Protein AF-U4TE65-F1 (afdb_monomer_lite)

pLDDT: mean 87.38, std 9.15, range [49.03, 95.81]

Structure (mmCIF, N/CA/C/O backbone):
data_AF-U4TE65-F1
#
_entry.id   AF-U4TE65-F1
#
loop_
_atom_site.group_PDB
_atom_site.id
_atom_site.type_symbol
_atom_site.label_atom_id
_atom_site.label_alt_id
_atom_site.label_comp_id
_atom_site.label_asym_id
_atom_site.label_entity_id
_atom_site.label_seq_id
_atom_site.pdbx_PDB_ins_code
_atom_site.Cartn_x
_atom_site.Cartn_y
_atom_site.Cartn_z
_atom_site.occupancy
_atom_site.B_iso_or_equiv
_atom_site.auth_seq_id
_atom_site.auth_comp_id
_atom_site.auth_asym_id
_atom_site.auth_atom_id
_atom_site.pdbx_PDB_model_num
ATOM 1 N N . MET A 1 1 ? -15.960 2.044 10.128 1.00 74.12 1 MET A N 1
ATOM 2 C CA . MET A 1 1 ? -15.138 1.220 9.214 1.00 74.12 1 MET A CA 1
ATOM 3 C C . MET A 1 1 ? -13.978 2.075 8.746 1.00 74.12 1 MET A C 1
ATOM 5 O O . MET A 1 1 ? -14.218 3.204 8.337 1.00 74.12 1 MET A O 1
ATOM 9 N N . VAL A 1 2 ? -12.748 1.571 8.857 1.00 85.69 2 VAL A N 1
ATOM 10 C CA . VAL A 1 2 ? -11.547 2.289 8.409 1.00 85.69 2 VAL A CA 1
ATOM 11 C C . VAL A 1 2 ? -11.540 2.342 6.883 1.00 85.69 2 VAL A C 1
ATOM 13 O O . VAL A 1 2 ? -11.723 1.315 6.231 1.00 85.69 2 VAL A O 1
ATOM 16 N N . SER A 1 3 ? -11.330 3.525 6.319 1.00 91.19 3 SER A N 1
ATOM 17 C CA . SER A 1 3 ? -11.243 3.731 4.874 1.00 91.19 3 SER A CA 1
ATOM 18 C C . SER A 1 3 ? -10.030 4.577 4.514 1.00 91.19 3 SER A C 1
ATOM 20 O O . SER A 1 3 ? -9.448 5.264 5.357 1.00 91.19 3 SER A O 1
ATOM 22 N N . ILE A 1 4 ? -9.664 4.542 3.236 1.00 94.06 4 ILE A N 1
ATOM 23 C CA . ILE A 1 4 ? -8.664 5.446 2.677 1.00 94.06 4 ILE A CA 1
ATOM 24 C C . ILE A 1 4 ? -9.213 6.871 2.743 1.00 94.06 4 ILE A C 1
ATOM 26 O O . ILE A 1 4 ? -10.274 7.151 2.190 1.00 94.06 4 ILE A O 1
ATOM 30 N N . GLN A 1 5 ? -8.496 7.760 3.423 1.00 93.62 5 GLN A N 1
ATOM 31 C CA . GLN A 1 5 ? -8.780 9.195 3.411 1.00 93.62 5 GLN A CA 1
ATOM 32 C C . GLN A 1 5 ? -7.901 9.904 2.384 1.00 93.62 5 GLN A C 1
ATOM 34 O O . GLN A 1 5 ? -8.401 10.708 1.604 1.00 93.62 5 GLN A O 1
ATOM 39 N N . HIS A 1 6 ? -6.607 9.567 2.353 1.00 92.62 6 HIS A N 1
ATOM 40 C CA . HIS A 1 6 ? -5.651 10.125 1.400 1.00 92.62 6 HIS A CA 1
ATOM 41 C C . HIS A 1 6 ? -4.603 9.095 0.978 1.00 92.62 6 HIS A C 1
ATOM 43 O O . HIS A 1 6 ? -4.159 8.274 1.784 1.00 92.62 6 HIS A O 1
ATOM 49 N N . ILE A 1 7 ? -4.180 9.199 -0.282 1.00 94.00 7 ILE A N 1
ATOM 50 C CA . ILE A 1 7 ? -2.992 8.542 -0.831 1.00 94.00 7 ILE A CA 1
ATOM 51 C C . ILE A 1 7 ? -2.130 9.633 -1.456 1.00 94.00 7 ILE A C 1
ATOM 53 O O . ILE A 1 7 ? -2.638 10.482 -2.189 1.00 94.00 7 ILE A O 1
ATOM 57 N N . TYR A 1 8 ? -0.837 9.615 -1.165 1.00 93.19 8 TYR A N 1
ATOM 58 C CA . TYR A 1 8 ? 0.134 10.491 -1.810 1.00 93.19 8 TYR A CA 1
ATOM 59 C C . TYR A 1 8 ? 1.449 9.752 -2.020 1.00 93.19 8 TYR A C 1
ATOM 61 O O . TYR A 1 8 ? 1.832 8.882 -1.232 1.00 93.19 8 TYR A O 1
ATOM 69 N N . PHE A 1 9 ? 2.140 10.092 -3.097 1.00 91.06 9 PHE A N 1
ATOM 70 C CA . PHE A 1 9 ? 3.443 9.525 -3.414 1.00 91.06 9 PHE A CA 1
ATOM 71 C C . PHE A 1 9 ? 4.561 10.359 -2.766 1.00 91.06 9 PHE A C 1
ATOM 73 O O . PHE A 1 9 ? 4.303 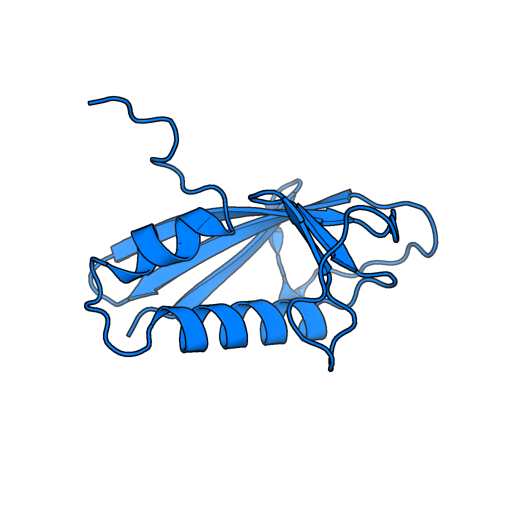11.406 -2.159 1.00 91.06 9 PHE A O 1
ATOM 80 N N . GLY A 1 10 ? 5.806 9.880 -2.850 1.00 83.00 10 GLY A N 1
ATOM 81 C CA . GLY A 1 10 ? 6.994 10.658 -2.481 1.00 83.00 10 GLY A CA 1
ATOM 82 C C . GLY A 1 10 ? 6.951 12.082 -3.056 1.00 83.00 10 GLY A C 1
ATOM 83 O O . GLY A 1 10 ? 6.315 12.330 -4.079 1.00 83.00 10 GLY A O 1
ATOM 84 N N . ASP A 1 11 ? 7.573 13.031 -2.354 1.00 77.19 11 ASP A N 1
ATOM 85 C CA . ASP A 1 11 ? 7.526 14.470 -2.671 1.00 77.19 11 ASP A CA 1
ATOM 86 C C . ASP A 1 11 ? 6.116 15.097 -2.641 1.00 77.19 11 ASP A C 1
ATOM 88 O O . ASP A 1 11 ? 5.869 16.132 -3.259 1.00 77.19 11 ASP A O 1
ATOM 92 N N . HIS A 1 12 ? 5.193 14.499 -1.877 1.00 69.62 12 HIS A N 1
ATOM 93 C CA . HIS A 1 12 ? 3.821 14.984 -1.659 1.00 69.62 12 HIS A CA 1
ATOM 94 C C . HIS A 1 12 ? 2.970 15.095 -2.931 1.00 69.62 12 HIS A C 1
ATOM 96 O O . HIS A 1 12 ? 2.025 15.884 -2.984 1.00 69.62 12 HIS A O 1
ATOM 102 N N . GLN A 1 13 ? 3.266 14.294 -3.954 1.00 82.75 13 GLN A N 1
ATOM 103 C CA . GLN A 1 13 ? 2.442 14.258 -5.157 1.00 82.75 13 GLN A CA 1
ATOM 104 C C . GLN A 1 13 ? 1.084 13.606 -4.858 1.00 82.75 13 GLN A C 1
ATOM 106 O O . GLN A 1 13 ? 1.017 12.487 -4.340 1.00 82.75 13 GLN A O 1
ATOM 111 N N . SER A 1 14 ? 0.003 14.326 -5.175 1.00 86.19 14 SER A N 1
ATOM 112 C CA . SER A 1 14 ? -1.377 13.849 -5.030 1.00 86.19 14 SER A CA 1
ATOM 113 C C . SER A 1 14 ? -1.618 12.615 -5.892 1.00 86.19 14 SER A C 1
ATOM 115 O O . SER A 1 14 ? -1.141 12.550 -7.021 1.00 86.19 14 SER A O 1
ATOM 117 N N . PHE A 1 15 ? -2.392 11.654 -5.385 1.00 89.69 15 PHE A N 1
ATOM 118 C CA . PHE A 1 15 ? -2.755 10.458 -6.140 1.00 89.69 15 PHE A CA 1
ATOM 119 C C . PHE A 1 15 ? -3.538 10.766 -7.424 1.00 89.69 15 PHE A C 1
ATOM 121 O O . PHE A 1 15 ? -3.289 10.141 -8.456 1.00 89.69 15 PHE A O 1
ATOM 128 N N . ASP A 1 16 ? -4.458 11.732 -7.375 1.00 87.25 16 ASP A N 1
ATOM 129 C CA . ASP A 1 16 ? -5.326 12.057 -8.512 1.00 87.25 16 ASP A CA 1
ATOM 130 C C . ASP A 1 16 ? -4.513 12.600 -9.694 1.00 87.25 16 ASP A C 1
ATOM 132 O O . ASP A 1 16 ? -4.680 12.141 -10.828 1.00 87.25 16 ASP A O 1
ATOM 136 N N . ASP A 1 17 ? -3.556 13.481 -9.396 1.00 85.50 17 ASP A N 1
ATOM 137 C CA . ASP A 1 17 ? -2.680 14.139 -10.369 1.00 85.50 17 ASP A CA 1
ATOM 138 C C . ASP A 1 17 ? -1.440 13.304 -10.730 1.00 85.50 17 ASP A C 1
ATOM 140 O O . ASP A 1 17 ? -0.616 13.728 -11.541 1.00 85.50 17 ASP A O 1
ATOM 144 N N . PHE A 1 18 ? -1.270 12.128 -10.119 1.00 86.12 18 PHE A N 1
ATOM 145 C CA . PHE A 1 18 ? -0.095 11.299 -10.348 1.00 86.12 18 PHE A CA 1
ATOM 146 C C . PHE A 1 18 ? -0.169 10.611 -11.710 1.00 86.12 18 PHE A C 1
ATOM 148 O O . PHE A 1 18 ? -1.018 9.744 -11.935 1.00 86.12 18 PHE A O 1
ATOM 155 N N . GLU A 1 19 ? 0.757 10.956 -12.595 1.00 83.31 19 GLU A N 1
ATOM 156 C CA . GLU A 1 19 ? 0.983 10.281 -13.869 1.00 83.31 19 GLU A CA 1
ATOM 157 C C . GLU A 1 19 ? 2.384 9.668 -13.850 1.00 83.31 19 GLU A C 1
ATOM 159 O O . GLU A 1 19 ? 3.376 10.341 -13.564 1.00 83.31 19 GLU A O 1
ATOM 164 N N . PHE A 1 20 ? 2.467 8.365 -14.121 1.00 81.88 20 PHE A N 1
ATOM 165 C CA . PHE A 1 20 ? 3.731 7.639 -14.119 1.00 81.88 20 PHE A CA 1
ATOM 166 C C . PHE A 1 20 ? 4.147 7.318 -15.551 1.00 81.88 20 PHE A C 1
ATOM 168 O O . PHE A 1 20 ? 3.625 6.397 -16.173 1.00 81.88 20 PHE A O 1
ATOM 175 N N . GLU A 1 21 ? 5.094 8.087 -16.081 1.00 70.25 21 GLU A N 1
ATOM 176 C CA . GLU A 1 21 ? 5.473 8.015 -17.499 1.00 70.25 21 GLU A CA 1
ATOM 177 C C . GLU A 1 21 ? 6.644 7.056 -17.789 1.00 70.25 21 GLU A C 1
ATOM 179 O O . GLU A 1 21 ? 7.080 6.937 -18.934 1.00 70.25 21 GLU A O 1
ATOM 184 N N . SER A 1 22 ? 7.178 6.355 -16.781 1.00 67.75 22 SER A N 1
ATOM 185 C CA . SER A 1 22 ? 8.367 5.514 -16.958 1.00 67.75 22 SER A CA 1
ATOM 186 C C . SER A 1 22 ? 8.036 4.034 -17.179 1.00 67.75 22 SER A C 1
ATOM 188 O O . SER A 1 22 ? 7.289 3.413 -16.427 1.00 67.75 22 SER A O 1
ATOM 190 N N . ILE A 1 23 ? 8.668 3.451 -18.198 1.00 66.56 23 ILE A N 1
ATOM 191 C CA . ILE A 1 23 ? 8.755 1.999 -18.439 1.00 66.56 23 ILE A CA 1
ATOM 192 C C . ILE A 1 23 ? 10.040 1.385 -17.852 1.00 66.56 23 ILE A C 1
ATOM 194 O O . ILE A 1 23 ? 10.234 0.172 -17.943 1.00 66.56 23 ILE A O 1
ATOM 198 N N . ASP A 1 24 ? 10.904 2.204 -17.245 1.00 80.62 24 ASP A N 1
ATOM 199 C CA . ASP A 1 24 ? 12.172 1.784 -16.646 1.00 80.62 24 ASP A CA 1
ATOM 200 C C . ASP A 1 24 ? 11.997 1.301 -15.196 1.00 80.62 24 ASP A C 1
ATOM 202 O O . ASP A 1 24 ? 10.892 1.198 -14.660 1.00 80.62 24 ASP A O 1
ATOM 206 N N . TYR A 1 25 ? 13.117 0.971 -14.547 1.00 86.75 25 TYR A N 1
ATOM 207 C CA . TYR A 1 25 ? 13.162 0.652 -13.121 1.00 86.75 25 TYR A CA 1
ATOM 208 C C . TYR A 1 25 ? 12.554 1.775 -12.271 1.00 86.75 25 TYR A C 1
ATOM 210 O O . TYR A 1 25 ? 12.926 2.939 -12.423 1.00 86.75 25 TYR A O 1
ATOM 218 N N . PHE A 1 26 ? 11.692 1.413 -11.319 1.00 89.81 26 PHE A N 1
ATOM 219 C CA . PHE A 1 26 ? 11.097 2.368 -10.393 1.00 89.81 26 PHE A CA 1
ATOM 220 C C . PHE A 1 26 ? 11.032 1.868 -8.955 1.00 89.81 26 PHE A C 1
ATOM 222 O O . PHE A 1 26 ? 10.948 0.668 -8.680 1.00 89.81 26 PHE A O 1
ATOM 229 N N . VAL A 1 27 ? 11.029 2.834 -8.037 1.00 92.44 27 VAL A N 1
ATOM 230 C CA . VAL A 1 27 ? 10.648 2.675 -6.634 1.00 92.44 27 VAL A CA 1
ATOM 231 C C . VAL A 1 27 ? 9.801 3.886 -6.269 1.00 92.44 27 VAL A C 1
ATOM 233 O O . VAL A 1 27 ? 10.275 5.016 -6.346 1.00 92.44 27 VAL A O 1
ATOM 236 N N . LEU A 1 28 ? 8.547 3.645 -5.909 1.00 93.00 28 LEU A N 1
ATOM 237 C CA . LEU A 1 28 ? 7.584 4.667 -5.528 1.00 93.00 28 LEU A CA 1
ATOM 238 C C . LEU A 1 28 ? 7.194 4.459 -4.074 1.00 93.00 28 LEU A C 1
ATOM 240 O O . LEU A 1 28 ? 6.589 3.441 -3.740 1.00 93.00 28 LEU A O 1
ATOM 244 N N . THR A 1 29 ? 7.505 5.434 -3.228 1.00 94.94 29 THR A N 1
ATOM 245 C CA . THR A 1 29 ? 6.998 5.457 -1.857 1.00 94.94 29 THR A CA 1
ATOM 246 C C . THR A 1 29 ? 5.562 5.955 -1.863 1.00 94.94 29 THR A C 1
ATOM 248 O O . THR A 1 29 ? 5.271 7.047 -2.350 1.00 94.94 29 THR A O 1
ATOM 251 N N . VAL A 1 30 ? 4.671 5.144 -1.315 1.00 95.19 30 VAL A N 1
ATOM 252 C CA . VAL A 1 30 ? 3.252 5.416 -1.126 1.00 95.19 30 VAL A CA 1
ATOM 253 C C . VAL A 1 30 ? 3.032 5.719 0.343 1.00 95.19 30 VAL A C 1
ATOM 255 O O . VAL A 1 30 ? 3.408 4.933 1.213 1.00 95.19 30 VAL A O 1
ATOM 258 N N . ASN A 1 31 ? 2.387 6.840 0.617 1.00 94.88 31 ASN A N 1
ATOM 259 C CA . ASN A 1 31 ? 1.914 7.198 1.937 1.00 94.88 31 ASN A CA 1
ATOM 260 C C . ASN A 1 31 ? 0.391 7.123 1.946 1.00 94.88 31 ASN A C 1
ATOM 262 O O . ASN A 1 31 ? -0.279 7.573 1.012 1.00 94.88 31 ASN A O 1
ATOM 266 N N . LEU A 1 32 ? -0.146 6.543 3.007 1.00 94.75 32 LEU A N 1
ATOM 267 C CA . LEU A 1 32 ? -1.536 6.153 3.107 1.00 94.75 32 LEU A CA 1
ATOM 268 C C . LEU A 1 32 ? -2.095 6.627 4.444 1.00 94.75 32 LEU A C 1
ATOM 270 O O . LEU A 1 32 ? -1.665 6.169 5.503 1.00 94.75 32 LEU A O 1
ATOM 274 N N . LEU A 1 33 ? -3.081 7.517 4.387 1.00 94.50 33 LEU A N 1
ATOM 275 C CA . LEU A 1 33 ? -3.846 7.922 5.557 1.00 94.50 33 LEU A CA 1
ATOM 276 C C . LEU A 1 33 ? -5.122 7.082 5.627 1.00 94.50 33 LEU A C 1
ATOM 278 O O . LEU A 1 33 ? -6.008 7.219 4.777 1.00 94.50 33 LEU A O 1
ATOM 282 N N . LEU A 1 34 ? -5.205 6.212 6.635 1.00 93.69 34 LEU A N 1
ATOM 283 C CA . LEU A 1 34 ? -6.366 5.358 6.885 1.00 93.69 34 LEU A CA 1
ATOM 284 C C . LEU A 1 34 ? -7.079 5.797 8.150 1.00 93.69 34 LEU A C 1
ATOM 286 O O . LEU A 1 34 ? -6.470 5.846 9.216 1.00 93.69 34 LEU A O 1
ATOM 290 N N . GLY A 1 35 ? -8.376 6.058 8.062 1.00 91.62 35 GLY A N 1
ATOM 291 C CA . GLY A 1 35 ? -9.112 6.563 9.211 1.00 91.62 35 GLY A CA 1
ATOM 292 C C . GLY A 1 35 ? -10.618 6.501 9.067 1.00 91.62 35 GLY A C 1
ATOM 293 O O . GLY A 1 35 ? -11.160 5.938 8.114 1.00 91.62 35 GLY A O 1
ATOM 294 N N . ASN A 1 36 ? -11.279 7.087 10.055 1.00 88.19 36 ASN A N 1
ATOM 295 C CA . ASN A 1 36 ? -12.716 7.328 10.115 1.00 88.19 36 ASN A CA 1
ATOM 296 C C . ASN A 1 36 ? -12.962 8.691 10.802 1.00 88.19 36 ASN A C 1
ATOM 298 O O . ASN A 1 36 ? -12.051 9.510 10.912 1.00 88.19 36 ASN A O 1
ATOM 302 N N . GLU A 1 37 ? -14.187 8.951 11.264 1.00 83.44 37 GLU A N 1
ATOM 303 C CA . GLU A 1 37 ? -14.547 10.204 11.951 1.00 83.44 37 GLU A CA 1
ATOM 304 C C . GLU A 1 37 ? -13.811 10.425 13.287 1.00 83.44 37 GLU A C 1
ATOM 306 O O . GLU A 1 37 ? -13.754 11.550 13.778 1.00 83.44 37 GLU A O 1
ATO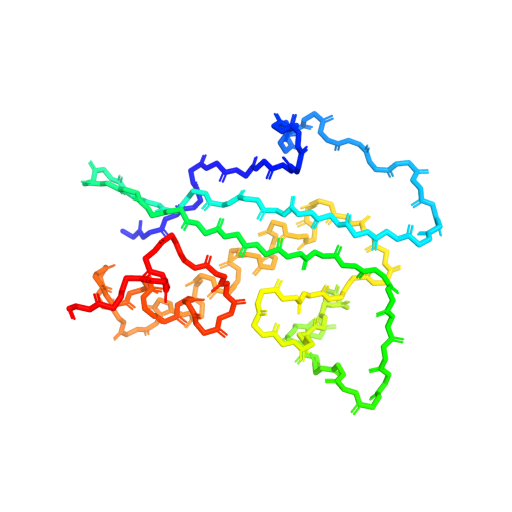M 311 N N . GLN A 1 38 ? -13.257 9.371 13.891 1.00 83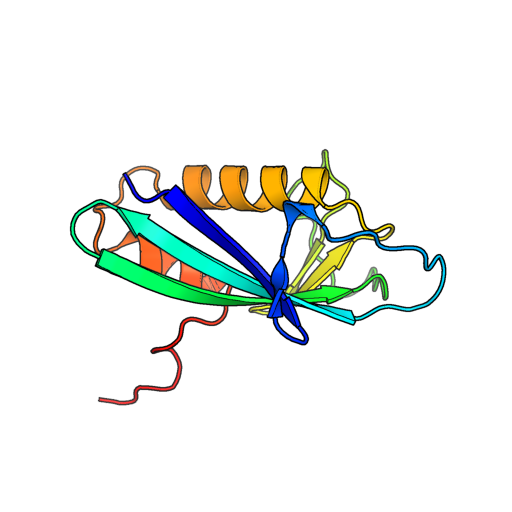.56 38 GLN A N 1
ATOM 312 C CA . GLN A 1 38 ? -12.609 9.424 15.205 1.00 83.56 38 GLN A CA 1
ATOM 313 C C . GLN A 1 38 ? -11.109 9.717 15.111 1.00 83.56 38 GLN A C 1
ATOM 315 O O . GLN A 1 38 ? -10.509 10.161 16.090 1.00 83.56 38 GLN A O 1
ATOM 320 N N . GLY A 1 39 ? -10.496 9.474 13.953 1.00 87.38 39 GLY A N 1
ATOM 321 C CA . GLY A 1 39 ? -9.076 9.705 13.735 1.00 87.38 39 GLY A CA 1
ATOM 322 C C . GLY A 1 39 ? -8.499 8.862 12.607 1.00 87.38 39 GLY A C 1
ATOM 323 O O . GLY A 1 39 ? -9.203 8.101 11.935 1.00 87.38 39 GLY A O 1
ATOM 324 N N . SER A 1 40 ? -7.190 9.008 12.423 1.00 91.19 40 SER A N 1
ATOM 325 C CA . SER A 1 40 ? -6.466 8.444 11.289 1.00 91.19 40 SER A CA 1
ATOM 326 C C . SER A 1 40 ? -5.101 7.929 11.712 1.00 91.19 40 SER A C 1
ATOM 328 O O . SER A 1 40 ? -4.497 8.443 12.648 1.00 91.19 40 SER A O 1
ATOM 330 N N . ASN A 1 41 ? -4.626 6.923 10.992 1.00 92.31 41 ASN A N 1
ATOM 331 C CA . ASN A 1 41 ? -3.305 6.337 11.122 1.00 92.31 41 ASN A CA 1
ATOM 332 C C . ASN A 1 41 ? -2.543 6.546 9.818 1.00 92.31 41 ASN A C 1
ATOM 334 O O . ASN A 1 41 ? -3.108 6.379 8.728 1.00 92.31 41 ASN A O 1
ATOM 338 N N . ILE A 1 42 ? -1.261 6.867 9.938 1.00 93.12 42 ILE A N 1
ATOM 339 C CA . ILE A 1 42 ? -0.367 7.032 8.797 1.00 93.12 42 ILE A CA 1
ATOM 340 C C . ILE A 1 42 ? 0.396 5.731 8.562 1.00 93.12 42 ILE A C 1
ATOM 342 O O . ILE A 1 42 ? 1.080 5.206 9.446 1.00 93.12 42 ILE A O 1
ATOM 346 N N . PHE A 1 43 ? 0.300 5.235 7.332 1.00 95.06 43 PHE A N 1
ATOM 347 C CA . PHE A 1 43 ? 1.062 4.101 6.835 1.00 95.06 43 PHE A CA 1
ATOM 348 C C . PHE A 1 43 ? 1.931 4.505 5.648 1.00 95.06 43 PHE A C 1
ATOM 350 O O . PHE A 1 43 ? 1.590 5.421 4.901 1.00 95.06 43 PHE A O 1
ATOM 357 N N . TYR A 1 44 ? 3.029 3.785 5.438 1.00 94.69 44 TYR A N 1
ATOM 358 C CA . TYR A 1 44 ? 3.866 3.943 4.254 1.00 94.69 44 TYR A CA 1
ATOM 359 C C . TYR A 1 44 ? 4.431 2.610 3.761 1.00 94.69 44 TYR A C 1
ATOM 361 O O . TYR A 1 44 ? 4.641 1.664 4.529 1.00 94.69 44 TYR A O 1
ATOM 369 N N . PHE A 1 45 ? 4.644 2.520 2.452 1.00 95.81 45 PHE A N 1
ATOM 370 C CA . PHE A 1 45 ? 5.251 1.369 1.789 1.00 95.81 45 PHE A CA 1
ATOM 371 C C . PHE A 1 45 ? 5.793 1.746 0.413 1.00 95.81 45 PHE A C 1
ATOM 373 O O . PHE A 1 45 ? 5.348 2.714 -0.190 1.00 95.81 45 PHE A O 1
ATOM 380 N N . ASP A 1 46 ? 6.714 0.944 -0.105 1.00 95.69 46 ASP A N 1
ATOM 381 C CA . ASP A 1 46 ? 7.275 1.106 -1.438 1.00 95.69 46 ASP A CA 1
ATOM 382 C C . ASP A 1 46 ? 6.634 0.142 -2.439 1.00 95.69 46 ASP A C 1
ATOM 384 O O . ASP A 1 46 ? 6.345 -1.022 -2.132 1.00 95.69 46 ASP A O 1
ATOM 388 N N . VAL A 1 47 ? 6.479 0.618 -3.671 1.00 94.25 47 VAL A N 1
ATOM 389 C CA . VAL A 1 47 ? 6.129 -0.174 -4.851 1.00 94.25 47 VAL A CA 1
ATOM 390 C C . VAL A 1 47 ? 7.290 -0.112 -5.838 1.00 94.25 47 VAL A C 1
ATOM 392 O O . VAL A 1 47 ? 7.763 0.969 -6.175 1.00 94.25 47 VAL A O 1
ATOM 395 N N . THR A 1 48 ? 7.751 -1.260 -6.328 1.00 94.19 48 THR A N 1
ATOM 396 C CA . THR A 1 48 ? 8.838 -1.355 -7.320 1.00 94.19 48 THR A CA 1
ATOM 397 C C . THR A 1 48 ? 8.490 -2.316 -8.456 1.00 94.19 48 THR A C 1
ATOM 399 O O . THR A 1 48 ? 7.627 -3.169 -8.283 1.00 94.19 48 THR A O 1
ATOM 402 N N . ASN A 1 49 ? 9.161 -2.236 -9.605 1.00 92.38 49 ASN A N 1
ATOM 403 C CA . ASN A 1 49 ? 9.061 -3.242 -10.675 1.00 92.38 49 ASN A CA 1
ATOM 404 C C . ASN A 1 49 ? 10.230 -4.230 -10.738 1.00 92.38 49 ASN A C 1
ATOM 406 O O . ASN A 1 49 ? 10.241 -5.099 -11.612 1.00 92.38 49 ASN A O 1
ATOM 410 N N . ASP A 1 50 ? 11.196 -4.156 -9.822 1.00 92.38 50 ASP A N 1
ATOM 411 C CA . ASP A 1 50 ? 12.233 -5.181 -9.702 1.00 92.38 50 ASP A CA 1
ATOM 412 C C . ASP A 1 50 ? 11.589 -6.477 -9.210 1.00 92.38 50 ASP A C 1
ATOM 414 O O . ASP A 1 50 ? 11.430 -6.639 -8.011 1.00 92.38 50 ASP A O 1
ATOM 418 N N . TYR A 1 51 ? 11.174 -7.384 -10.096 1.00 90.88 51 TYR A N 1
ATOM 419 C CA . TYR A 1 51 ? 10.563 -8.667 -9.730 1.00 90.88 51 TYR A CA 1
ATOM 420 C C . TYR A 1 51 ? 11.605 -9.769 -9.524 1.00 90.88 51 TYR A C 1
ATOM 422 O O . TYR A 1 51 ? 12.468 -10.010 -10.366 1.00 90.88 51 TYR A O 1
ATOM 430 N N . ARG A 1 52 ? 11.479 -10.499 -8.413 1.00 89.81 52 ARG A N 1
ATOM 431 C CA . ARG A 1 52 ? 12.369 -11.588 -7.997 1.00 89.81 52 ARG A CA 1
ATOM 432 C C . ARG A 1 52 ? 11.564 -12.868 -7.751 1.00 89.81 52 ARG A C 1
ATOM 434 O O . ARG A 1 52 ? 10.989 -13.036 -6.671 1.00 89.81 52 ARG A O 1
ATOM 441 N N . PRO A 1 53 ? 11.589 -13.828 -8.694 1.00 86.88 53 PRO A N 1
ATOM 442 C CA . PRO A 1 53 ? 10.823 -15.072 -8.588 1.00 86.88 53 PRO A CA 1
ATOM 443 C C . PRO A 1 53 ? 11.094 -15.888 -7.315 1.00 86.88 53 PRO A C 1
ATOM 445 O O . PRO A 1 53 ? 10.224 -16.616 -6.851 1.00 86.88 53 PRO A O 1
ATOM 448 N N . SER A 1 54 ? 12.301 -15.789 -6.749 1.00 86.56 54 SER A N 1
ATOM 449 C CA . SER A 1 54 ? 12.720 -16.568 -5.579 1.00 86.56 54 SER A CA 1
ATOM 450 C C . SER A 1 54 ? 12.247 -16.007 -4.234 1.00 86.56 54 SER A C 1
ATOM 452 O O . SER A 1 54 ? 12.331 -16.716 -3.234 1.00 86.56 54 SER A O 1
ATOM 454 N N . SER A 1 55 ? 11.806 -14.746 -4.174 1.00 87.00 55 SER A N 1
ATOM 455 C CA . SER A 1 55 ? 11.424 -14.077 -2.918 1.00 87.00 55 SER A CA 1
ATOM 456 C C . SER 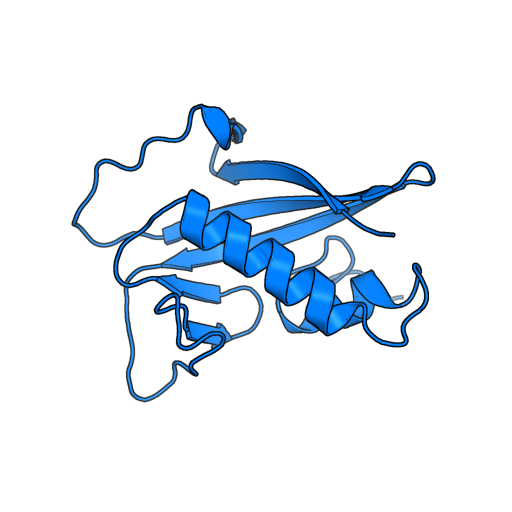A 1 55 ? 10.010 -13.514 -2.918 1.00 87.00 55 SER A C 1
ATOM 458 O O . SER A 1 55 ? 9.422 -13.364 -1.848 1.00 87.00 55 SER A O 1
ATOM 460 N N . ASP A 1 56 ? 9.463 -13.202 -4.090 1.00 90.06 56 ASP A N 1
ATOM 461 C CA . ASP A 1 56 ? 8.239 -12.421 -4.191 1.00 90.06 56 ASP A CA 1
ATOM 462 C C . ASP A 1 56 ? 7.009 -13.334 -4.196 1.00 90.06 56 ASP A C 1
ATOM 464 O O . ASP A 1 56 ? 6.851 -14.216 -5.044 1.00 90.06 56 ASP A O 1
ATOM 468 N N . ARG A 1 57 ? 6.120 -13.124 -3.224 1.00 87.38 57 ARG A N 1
ATOM 469 C CA . ARG A 1 57 ? 4.914 -13.934 -3.020 1.00 87.38 57 ARG A CA 1
ATOM 470 C C . ARG A 1 57 ? 3.716 -13.239 -3.641 1.00 87.38 57 ARG A C 1
ATOM 472 O O . ARG A 1 57 ? 3.487 -12.066 -3.375 1.00 87.38 57 ARG A O 1
ATOM 479 N N . ILE A 1 58 ? 2.923 -13.957 -4.430 1.00 82.62 58 ILE A N 1
ATOM 480 C CA . ILE A 1 58 ? 1.684 -13.401 -4.991 1.00 82.62 58 ILE A CA 1
ATOM 481 C C . ILE A 1 58 ? 0.739 -13.041 -3.838 1.00 82.62 58 ILE A C 1
ATOM 483 O O . ILE A 1 58 ? 0.382 -13.915 -3.050 1.00 82.62 58 ILE A O 1
ATOM 487 N N . MET A 1 59 ? 0.338 -11.771 -3.762 1.00 75.88 59 MET A N 1
ATOM 488 C CA . MET A 1 59 ? -0.677 -11.300 -2.812 1.00 75.88 59 MET A CA 1
ATOM 489 C C . MET A 1 59 ? -2.068 -11.432 -3.416 1.00 75.88 59 MET A C 1
ATOM 491 O O . MET A 1 59 ? -2.931 -12.099 -2.857 1.00 75.88 59 MET A O 1
ATOM 495 N N . ILE A 1 60 ? -2.265 -10.843 -4.600 1.00 67.69 60 ILE A N 1
ATOM 496 C CA . ILE A 1 60 ? -3.534 -10.889 -5.326 1.00 67.69 60 ILE A CA 1
ATOM 497 C C . ILE A 1 60 ? -3.251 -11.298 -6.767 1.00 67.69 60 ILE A C 1
ATOM 499 O O . ILE A 1 60 ? -2.664 -10.542 -7.540 1.00 67.69 60 ILE A O 1
ATOM 503 N N . LYS A 1 61 ? -3.693 -12.508 -7.134 1.00 62.75 61 LYS A N 1
ATOM 504 C CA . LYS A 1 61 ? -3.463 -13.095 -8.467 1.00 62.75 61 LYS A CA 1
ATOM 505 C C . LYS A 1 61 ? -3.978 -12.225 -9.616 1.00 62.75 61 LYS A C 1
ATOM 507 O O . LYS A 1 61 ? -3.402 -12.274 -10.692 1.00 62.75 61 LYS A O 1
ATOM 512 N N . ASN A 1 62 ? -5.035 -11.445 -9.390 1.00 66.06 62 ASN A N 1
ATOM 513 C CA . ASN A 1 62 ? -5.706 -10.686 -10.448 1.00 66.06 62 ASN A CA 1
ATOM 514 C C . ASN A 1 62 ? -4.977 -9.396 -10.847 1.00 66.06 62 ASN A C 1
ATOM 516 O O . ASN A 1 62 ? -5.287 -8.839 -11.893 1.00 66.06 62 ASN A O 1
ATOM 520 N N . TYR A 1 63 ? -4.038 -8.920 -10.026 1.00 68.19 63 TYR A N 1
ATOM 521 C CA . TYR A 1 63 ? -3.430 -7.596 -10.183 1.00 68.19 63 TYR A CA 1
ATOM 522 C C . TYR A 1 63 ? -1.914 -7.634 -10.394 1.00 68.19 63 TYR A C 1
ATOM 524 O O . TYR A 1 63 ? -1.294 -6.580 -10.454 1.00 68.19 63 TYR A O 1
ATOM 532 N N . ASP A 1 64 ? -1.308 -8.827 -10.478 1.00 79.81 64 ASP A N 1
ATOM 533 C CA . ASP A 1 64 ? 0.151 -8.987 -10.587 1.00 79.81 64 ASP A CA 1
ATOM 534 C C . ASP A 1 64 ? 0.930 -8.176 -9.527 1.00 79.81 64 ASP A C 1
ATOM 536 O O . ASP A 1 64 ? 2.012 -7.643 -9.779 1.00 79.81 64 ASP A O 1
ATOM 540 N N . ILE A 1 65 ? 0.370 -8.110 -8.313 1.00 89.25 65 ILE A N 1
ATOM 541 C CA . ILE A 1 65 ? 1.011 -7.508 -7.144 1.00 89.25 65 ILE A CA 1
ATOM 542 C C . ILE A 1 65 ? 1.624 -8.607 -6.285 1.00 89.25 65 ILE A C 1
ATOM 544 O O . ILE A 1 65 ? 0.945 -9.544 -5.838 1.00 89.25 65 ILE A O 1
ATOM 548 N N . TYR A 1 66 ? 2.916 -8.457 -6.014 1.00 92.38 66 TYR A N 1
ATOM 549 C CA . TYR A 1 66 ? 3.689 -9.401 -5.224 1.00 92.38 66 TYR A CA 1
ATOM 550 C C . TYR A 1 66 ? 4.184 -8.735 -3.940 1.00 92.38 66 TYR A C 1
ATOM 552 O O . TYR A 1 66 ? 4.682 -7.616 -3.955 1.00 92.38 66 TYR A O 1
ATOM 560 N N . PHE A 1 67 ? 4.078 -9.432 -2.817 1.00 93.00 67 PHE A N 1
ATOM 561 C CA . PHE A 1 67 ? 4.684 -9.026 -1.557 1.00 93.00 67 PHE A CA 1
ATOM 562 C C . PHE A 1 67 ? 6.095 -9.587 -1.464 1.00 93.00 67 PHE A C 1
ATOM 564 O O . PHE A 1 67 ? 6.296 -10.805 -1.513 1.00 93.00 67 PHE A O 1
ATOM 571 N N . ARG A 1 68 ? 7.073 -8.697 -1.304 1.00 93.75 68 ARG A N 1
ATOM 572 C CA . ARG A 1 68 ? 8.474 -9.076 -1.102 1.00 93.75 68 ARG A CA 1
ATOM 573 C C . ARG A 1 68 ? 8.794 -9.229 0.376 1.00 93.75 68 ARG A C 1
ATOM 575 O O . ARG A 1 68 ? 9.331 -10.246 0.807 1.00 93.75 68 ARG A O 1
ATOM 582 N N . LYS A 1 69 ? 8.503 -8.184 1.141 1.00 93.56 69 LYS A N 1
ATOM 583 C CA . LYS A 1 69 ? 8.663 -8.103 2.596 1.00 93.56 69 LYS A CA 1
ATOM 584 C C . LYS A 1 69 ? 7.822 -6.939 3.115 1.00 93.56 69 LYS A C 1
ATOM 586 O O . LYS A 1 69 ? 7.274 -6.190 2.309 1.00 93.56 69 LYS A O 1
ATOM 591 N N . LYS A 1 70 ? 7.744 -6.781 4.442 1.00 93.88 70 LYS A N 1
ATOM 592 C CA . LYS A 1 70 ? 7.040 -5.656 5.076 1.00 93.88 70 LYS A CA 1
ATOM 593 C C . LYS A 1 70 ? 7.395 -4.342 4.371 1.00 93.88 70 LYS A C 1
ATOM 595 O O . LYS A 1 70 ? 8.575 -4.062 4.156 1.00 93.88 70 LYS A O 1
ATOM 600 N N . ALA A 1 71 ? 6.350 -3.610 4.001 1.00 94.69 71 ALA A N 1
ATOM 601 C CA . ALA A 1 71 ? 6.370 -2.334 3.306 1.00 94.69 71 ALA A CA 1
ATOM 602 C C . ALA A 1 71 ? 7.036 -2.332 1.921 1.00 94.69 71 ALA A C 1
ATOM 604 O O . ALA A 1 71 ? 7.386 -1.264 1.437 1.00 94.69 71 ALA A O 1
ATOM 605 N N . ILE A 1 72 ? 7.217 -3.487 1.270 1.00 95.62 72 ILE 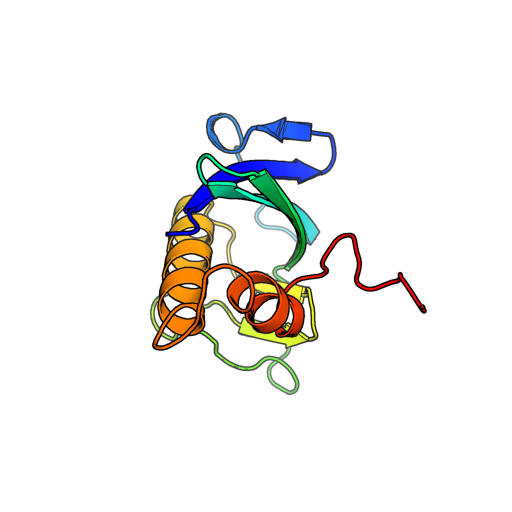A N 1
ATOM 606 C CA . ILE A 1 72 ? 7.712 -3.554 -0.111 1.00 95.62 72 ILE A CA 1
ATOM 607 C C . ILE A 1 72 ? 6.835 -4.479 -0.948 1.00 95.62 72 ILE A C 1
ATOM 609 O O . ILE A 1 72 ? 6.804 -5.703 -0.750 1.00 95.62 72 ILE A O 1
ATOM 613 N N . PHE A 1 73 ? 6.200 -3.879 -1.948 1.00 95.19 73 PHE A N 1
ATOM 614 C CA . PHE A 1 73 ? 5.404 -4.549 -2.963 1.00 95.19 73 PHE A CA 1
ATOM 615 C C . PHE A 1 73 ? 6.051 -4.419 -4.333 1.00 95.19 73 PHE A C 1
ATOM 617 O O . PHE A 1 73 ? 6.778 -3.469 -4.622 1.00 95.19 73 PHE A O 1
ATOM 624 N N . VAL A 1 74 ? 5.773 -5.396 -5.186 1.00 93.88 74 VAL A N 1
ATOM 625 C CA . VAL A 1 74 ? 6.248 -5.425 -6.560 1.00 93.88 74 VAL A CA 1
ATOM 626 C C . VAL A 1 74 ? 5.062 -5.370 -7.509 1.00 93.88 74 VAL A C 1
ATOM 628 O O . VAL A 1 74 ? 4.160 -6.202 -7.415 1.00 93.88 74 VAL A O 1
ATOM 631 N N . MET A 1 75 ? 5.102 -4.412 -8.429 1.00 91.62 75 MET A N 1
ATOM 632 C CA . MET A 1 75 ? 4.189 -4.242 -9.555 1.00 91.62 75 MET A CA 1
ATOM 633 C C . MET A 1 75 ? 5.025 -4.208 -10.829 1.00 91.62 75 MET A C 1
ATOM 635 O O . MET A 1 75 ? 5.814 -3.290 -11.020 1.00 91.62 75 MET A O 1
ATOM 639 N N . LYS A 1 76 ? 4.876 -5.207 -11.709 1.00 86.38 76 LYS A N 1
ATOM 640 C CA . LYS A 1 76 ? 5.675 -5.288 -12.952 1.00 86.38 76 LYS A CA 1
ATOM 641 C C . LYS A 1 76 ? 5.491 -4.060 -13.850 1.00 86.38 76 LYS A C 1
ATOM 643 O O . LYS A 1 76 ? 6.423 -3.649 -14.530 1.00 86.38 76 LYS A O 1
ATOM 648 N N . SER A 1 77 ? 4.289 -3.496 -13.835 1.00 86.56 77 SER A N 1
ATOM 649 C CA . SER A 1 77 ? 3.936 -2.221 -14.445 1.00 86.56 77 SER A CA 1
ATOM 650 C C . SER A 1 77 ? 3.122 -1.441 -13.421 1.00 86.56 77 SER A C 1
ATOM 652 O O . SER A 1 77 ? 2.276 -2.024 -12.738 1.00 86.56 77 SER A O 1
ATOM 654 N N . PHE A 1 78 ? 3.430 -0.157 -13.260 1.00 88.75 78 PHE A N 1
ATOM 655 C CA . PHE A 1 78 ? 2.701 0.685 -12.328 1.00 88.75 78 PHE A CA 1
ATOM 656 C C . PHE A 1 78 ? 1.366 1.125 -12.933 1.00 88.75 78 PHE A C 1
ATOM 658 O O . PHE A 1 78 ? 1.321 1.643 -14.044 1.00 88.75 78 PHE A O 1
ATOM 665 N N . ASP A 1 79 ? 0.299 0.967 -12.157 1.00 89.50 79 ASP A N 1
ATOM 666 C CA . ASP A 1 79 ? -1.027 1.504 -12.442 1.00 89.50 79 ASP A CA 1
ATOM 667 C C . ASP A 1 79 ? -1.646 1.942 -11.109 1.00 89.50 79 ASP A C 1
ATOM 669 O O . ASP A 1 79 ? -1.794 1.141 -10.175 1.00 89.50 79 ASP A O 1
ATOM 673 N N . LYS A 1 80 ? -1.991 3.230 -11.004 1.00 91.12 80 LYS A N 1
ATOM 674 C CA . LYS A 1 80 ? -2.508 3.819 -9.763 1.00 91.12 80 LYS A CA 1
ATOM 675 C C . LYS A 1 80 ? -3.864 3.234 -9.357 1.00 91.12 80 LYS A C 1
ATOM 677 O O . LYS A 1 80 ? -4.112 3.044 -8.168 1.00 91.12 80 LYS A O 1
ATOM 682 N N . TYR A 1 81 ? -4.724 2.874 -10.306 1.00 91.38 81 TYR A N 1
ATOM 683 C CA . TYR A 1 81 ? -6.026 2.271 -10.012 1.00 91.38 81 TYR A CA 1
ATOM 684 C C . TYR A 1 81 ? -5.884 0.821 -9.558 1.00 91.38 81 TYR A C 1
ATOM 686 O O . TYR A 1 81 ? -6.592 0.390 -8.646 1.00 91.38 81 TYR A O 1
ATOM 694 N N . ILE A 1 82 ? -4.935 0.078 -10.131 1.00 91.31 82 ILE A N 1
ATOM 695 C CA . ILE A 1 82 ? -4.584 -1.258 -9.635 1.00 91.31 82 ILE A CA 1
ATOM 696 C C . ILE A 1 82 ? -4.050 -1.169 -8.199 1.00 91.31 82 ILE A C 1
ATOM 698 O O . ILE A 1 82 ? -4.472 -1.952 -7.344 1.00 91.31 82 ILE A O 1
ATOM 702 N N . LEU A 1 83 ? -3.187 -0.190 -7.905 1.00 92.38 83 LEU A N 1
ATOM 703 C CA . LEU A 1 83 ? -2.698 0.074 -6.550 1.00 92.38 83 LEU A CA 1
ATOM 704 C C . LEU A 1 83 ? -3.850 0.372 -5.576 1.00 92.38 83 LEU A C 1
ATOM 706 O O . LEU A 1 83 ? -3.928 -0.246 -4.514 1.00 92.38 83 LEU A O 1
ATOM 710 N N . LEU A 1 84 ? -4.765 1.273 -5.943 1.00 93.88 84 LEU A N 1
ATOM 711 C CA . LEU A 1 84 ? -5.938 1.621 -5.136 1.00 93.88 84 LEU A CA 1
ATOM 712 C C . LEU A 1 84 ? -6.817 0.396 -4.846 1.00 93.88 84 LEU A C 1
ATOM 714 O O . LEU A 1 84 ? -7.201 0.158 -3.700 1.00 93.88 84 LEU A O 1
ATOM 718 N N . ASN A 1 85 ? -7.104 -0.408 -5.872 1.00 92.19 85 ASN A N 1
ATOM 719 C CA . ASN A 1 85 ? -7.892 -1.632 -5.734 1.00 92.19 85 ASN A CA 1
ATOM 720 C C . ASN A 1 85 ? -7.218 -2.640 -4.801 1.00 92.19 85 ASN A C 1
ATOM 722 O O . ASN A 1 85 ? -7.889 -3.266 -3.982 1.00 92.19 85 ASN A O 1
ATOM 726 N N . PHE A 1 86 ? -5.896 -2.775 -4.890 1.00 91.88 86 PHE A N 1
ATOM 727 C CA . PHE A 1 86 ? -5.128 -3.612 -3.978 1.00 91.88 86 PHE A CA 1
ATOM 728 C C . PHE A 1 86 ? -5.213 -3.132 -2.528 1.00 91.88 86 PHE A C 1
ATOM 730 O O . PHE A 1 86 ? -5.467 -3.952 -1.647 1.00 91.88 86 PHE A O 1
ATOM 737 N N . ILE A 1 87 ? -5.036 -1.832 -2.275 1.00 93.19 87 ILE A N 1
ATOM 738 C CA . ILE A 1 87 ? -5.112 -1.277 -0.917 1.00 93.19 87 ILE A CA 1
ATOM 739 C C . ILE A 1 87 ? -6.506 -1.532 -0.332 1.00 93.19 87 ILE A C 1
ATOM 741 O O . ILE A 1 87 ? -6.609 -2.039 0.783 1.00 93.19 87 ILE A O 1
ATOM 745 N N . ASN A 1 88 ? -7.570 -1.257 -1.093 1.00 93.19 88 ASN A N 1
ATOM 746 C CA . ASN A 1 88 ? -8.944 -1.513 -0.655 1.00 93.19 88 ASN A CA 1
ATOM 747 C C . ASN A 1 88 ? -9.187 -2.997 -0.343 1.00 93.19 88 ASN A C 1
ATOM 749 O O . ASN A 1 88 ? -9.711 -3.313 0.723 1.00 93.19 88 ASN A O 1
ATOM 753 N N . ALA A 1 89 ? -8.755 -3.904 -1.225 1.00 91.25 89 ALA A N 1
ATOM 754 C CA . ALA A 1 89 ? -8.902 -5.343 -1.014 1.00 91.25 89 ALA A CA 1
ATOM 755 C C . ALA A 1 89 ? -8.140 -5.828 0.230 1.00 91.25 89 ALA A C 1
ATOM 757 O O . ALA A 1 89 ? -8.650 -6.648 0.993 1.00 91.25 89 ALA A O 1
ATOM 758 N N . LEU A 1 90 ? -6.934 -5.302 0.466 1.00 91.38 90 LEU A N 1
ATOM 759 C CA . LEU A 1 90 ? -6.155 -5.649 1.649 1.00 91.38 90 LEU A CA 1
ATOM 760 C C . LEU A 1 90 ? -6.808 -5.110 2.930 1.00 91.38 90 LEU A C 1
ATOM 762 O O . LEU A 1 90 ? -6.852 -5.825 3.928 1.00 91.38 90 LEU A O 1
ATOM 766 N N . ILE A 1 91 ? -7.342 -3.885 2.917 1.00 91.94 91 ILE A N 1
ATOM 767 C CA . ILE A 1 91 ? -8.090 -3.327 4.055 1.00 91.94 91 ILE A CA 1
ATOM 768 C C . ILE A 1 91 ? -9.312 -4.188 4.357 1.00 91.94 91 ILE A C 1
ATOM 770 O O . ILE A 1 91 ? -9.518 -4.540 5.516 1.00 91.94 91 ILE A O 1
ATOM 774 N N . GLU A 1 92 ? -10.090 -4.558 3.343 1.00 91.44 92 GLU A N 1
ATOM 775 C CA . GLU A 1 92 ? -11.266 -5.412 3.505 1.00 91.44 92 GLU A CA 1
ATOM 776 C C . GLU A 1 92 ? -10.883 -6.757 4.136 1.00 91.44 92 GLU A C 1
ATOM 778 O O . GLU A 1 92 ? -11.393 -7.095 5.204 1.00 91.44 92 GLU A O 1
ATOM 783 N N . GLU A 1 93 ? -9.903 -7.464 3.563 1.00 90.56 93 GLU A N 1
ATOM 784 C CA . GLU A 1 93 ? -9.415 -8.750 4.079 1.00 90.56 93 GLU A CA 1
ATOM 785 C C . GLU A 1 93 ? -8.928 -8.636 5.532 1.00 90.56 93 GLU A C 1
ATOM 787 O O . GLU A 1 93 ? -9.222 -9.484 6.380 1.00 90.56 93 GLU A O 1
ATOM 792 N N . LYS A 1 94 ? -8.176 -7.576 5.849 1.00 90.69 94 LYS A N 1
ATOM 793 C CA . LYS A 1 94 ? -7.625 -7.369 7.192 1.00 90.69 94 LYS A CA 1
ATOM 794 C C . LYS A 1 94 ? -8.630 -6.801 8.179 1.00 90.69 94 LYS A C 1
ATOM 796 O O . LYS A 1 94 ? -8.348 -6.886 9.371 1.00 90.69 94 LYS A O 1
ATOM 801 N N . SER A 1 95 ? -9.796 -6.351 7.738 1.00 90.44 95 SER A N 1
ATOM 802 C CA . SER A 1 95 ? -10.877 -5.889 8.614 1.00 90.44 95 SER A CA 1
ATOM 803 C C . SER A 1 95 ? -11.856 -6.994 9.017 1.00 90.44 95 SER A C 1
ATOM 805 O O . SER A 1 95 ? -12.602 -6.802 9.974 1.00 90.44 95 SER A O 1
ATOM 807 N N . ILE A 1 96 ? -11.841 -8.153 8.343 1.00 91.00 96 ILE A N 1
ATOM 808 C CA . ILE A 1 96 ? -12.710 -9.291 8.686 1.00 91.00 96 ILE A CA 1
ATOM 809 C C . ILE A 1 96 ? -12.509 -9.676 10.157 1.00 91.00 96 ILE A C 1
ATOM 811 O O . ILE A 1 96 ? -11.373 -9.907 10.592 1.00 91.00 96 ILE A O 1
ATOM 815 N N . ASP A 1 97 ? -13.626 -9.723 10.891 1.00 90.94 97 ASP A N 1
ATOM 816 C CA . ASP A 1 97 ? -13.740 -10.080 12.310 1.00 90.94 97 ASP A CA 1
ATOM 817 C C . ASP A 1 97 ? -12.840 -9.271 13.266 1.00 90.94 97 ASP A C 1
ATOM 819 O O . ASP A 1 97 ? -12.493 -9.754 14.344 1.00 90.94 97 ASP A O 1
ATOM 823 N N . LYS A 1 98 ? -12.452 -8.041 12.893 1.00 90.25 98 LYS A N 1
ATOM 824 C CA . LYS A 1 98 ? -11.629 -7.150 13.731 1.00 90.25 98 LYS A CA 1
ATOM 825 C C . LYS A 1 98 ? -12.365 -5.883 14.131 1.00 90.25 98 LYS A C 1
ATOM 827 O O . LYS A 1 98 ? -13.164 -5.329 13.377 1.00 90.25 98 LYS A O 1
ATOM 832 N N . THR A 1 99 ? -12.045 -5.393 15.320 1.00 88.88 99 THR A N 1
ATOM 833 C CA . THR A 1 99 ? -12.453 -4.065 15.784 1.00 88.88 99 THR A CA 1
ATOM 834 C C . THR A 1 99 ? -11.618 -2.967 15.122 1.00 88.88 99 THR A C 1
ATOM 836 O O . THR A 1 99 ? -10.531 -3.210 14.597 1.00 88.88 99 THR A O 1
ATOM 839 N N . GLU A 1 100 ? -12.100 -1.722 15.170 1.00 85.94 100 GLU A N 1
ATOM 840 C CA . GLU A 1 100 ? -11.406 -0.588 14.542 1.00 85.94 100 GLU A CA 1
ATOM 841 C C . GLU A 1 100 ? -9.993 -0.349 15.100 1.00 85.94 100 GLU A C 1
ATOM 843 O O . GLU A 1 100 ? -9.107 0.049 14.349 1.00 85.94 100 GLU A O 1
ATOM 848 N N . SER A 1 101 ? -9.748 -0.649 16.380 1.00 86.25 101 SER A N 1
ATOM 849 C CA . SER A 1 101 ? -8.424 -0.529 17.009 1.00 86.25 101 SER A CA 1
ATOM 850 C C . SER A 1 101 ? -7.456 -1.662 16.636 1.00 86.25 101 SER A C 1
ATOM 852 O O . SER A 1 101 ? -6.236 -1.491 16.714 1.00 86.25 101 SER A O 1
ATOM 854 N N . GLU A 1 102 ? -7.969 -2.814 16.203 1.00 90.31 102 GLU A N 1
ATOM 855 C CA . GLU A 1 102 ? -7.165 -3.970 15.785 1.00 90.31 102 GLU A CA 1
ATOM 856 C C . GLU A 1 102 ? -6.743 -3.892 14.313 1.00 90.31 102 GLU A C 1
ATOM 858 O O . GLU A 1 102 ? -5.714 -4.458 13.930 1.00 90.31 102 GLU A O 1
ATOM 863 N N . ILE A 1 103 ? -7.504 -3.177 13.479 1.00 90.81 103 ILE A N 1
ATOM 864 C CA . ILE A 1 103 ? -7.223 -3.031 12.043 1.00 90.81 103 ILE A CA 1
ATOM 865 C C . ILE A 1 103 ? -5.814 -2.462 11.784 1.00 90.81 103 ILE A C 1
ATOM 867 O O . ILE A 1 103 ? -5.079 -3.090 11.014 1.00 90.81 103 ILE A O 1
ATOM 871 N N . PRO A 1 104 ? -5.369 -1.360 12.430 1.00 90.06 104 PRO A N 1
ATOM 872 C CA . PRO A 1 104 ? -4.021 -0.825 12.227 1.00 90.06 104 PRO A CA 1
ATOM 873 C C . PRO A 1 104 ? -2.911 -1.845 12.500 1.00 90.06 104 PRO A C 1
ATOM 875 O O . PRO A 1 104 ? -1.994 -2.003 11.695 1.00 90.06 104 PRO A O 1
ATOM 878 N N . HIS A 1 105 ? -3.043 -2.609 13.588 1.00 90.75 105 HIS A N 1
ATOM 879 C CA . HIS A 1 105 ? -2.099 -3.665 13.955 1.00 90.75 105 HIS A CA 1
ATOM 880 C C . HIS A 1 105 ? -2.106 -4.821 12.947 1.00 90.75 105 HIS A C 1
ATOM 882 O O . HIS A 1 105 ? -1.067 -5.400 12.640 1.00 90.75 105 HIS A O 1
ATOM 888 N N . SER A 1 106 ? -3.266 -5.166 12.386 1.00 91.75 106 SER A N 1
ATOM 889 C CA . SER A 1 106 ? -3.334 -6.179 11.332 1.00 91.75 106 SER A CA 1
ATOM 890 C C . SER A 1 106 ? -2.646 -5.713 10.042 1.00 91.75 106 SER A C 1
ATOM 892 O O . SER A 1 106 ? -1.999 -6.524 9.370 1.00 91.75 106 SER A O 1
ATOM 894 N N . LEU A 1 107 ? -2.789 -4.433 9.691 1.00 93.12 107 LEU A N 1
ATOM 895 C CA . LEU A 1 107 ? -2.199 -3.820 8.498 1.00 93.12 107 LEU A CA 1
ATOM 896 C C . LEU A 1 107 ? -0.687 -3.589 8.632 1.00 93.12 107 LEU A C 1
ATOM 898 O O . LEU A 1 107 ? 0.024 -3.679 7.630 1.00 93.12 107 LEU A O 1
ATOM 902 N N . SER A 1 108 ? -0.165 -3.394 9.847 1.00 92.69 108 SER A N 1
ATOM 903 C CA . SER A 1 108 ? 1.276 -3.209 10.094 1.00 92.69 108 SER A CA 1
ATOM 904 C C . SER A 1 108 ? 2.129 -4.455 9.801 1.00 92.69 108 SER A C 1
ATOM 906 O O . SER A 1 108 ? 3.357 -4.385 9.740 1.00 92.69 108 SER A O 1
ATOM 908 N N . ASN A 1 109 ? 1.509 -5.612 9.545 1.00 91.69 109 ASN A N 1
ATOM 909 C CA . ASN A 1 109 ? 2.207 -6.776 8.984 1.00 91.69 109 ASN A CA 1
ATOM 910 C C . ASN A 1 109 ? 2.656 -6.553 7.528 1.00 91.69 109 ASN A C 1
ATOM 912 O O . ASN A 1 109 ? 3.559 -7.235 7.040 1.00 91.69 109 ASN A O 1
ATOM 916 N N . TYR A 1 110 ? 2.015 -5.611 6.834 1.00 93.50 110 TYR A N 1
ATOM 917 C CA . TYR A 1 110 ? 2.169 -5.362 5.403 1.00 93.50 110 TYR A CA 1
ATOM 918 C C . TYR A 1 110 ? 2.749 -3.985 5.112 1.00 93.50 110 TYR A C 1
ATOM 920 O O . TYR A 1 110 ? 3.605 -3.872 4.239 1.00 93.50 110 TYR A O 1
ATOM 928 N N . PHE A 1 111 ? 2.319 -2.968 5.851 1.00 94.75 111 PHE A N 1
ATOM 929 C CA . PHE A 1 111 ? 2.794 -1.593 5.725 1.00 94.75 111 PHE A CA 1
ATOM 930 C C . PHE A 1 111 ? 3.673 -1.219 6.908 1.00 94.75 111 PHE A C 1
ATOM 932 O O . PHE A 1 111 ? 3.551 -1.818 7.978 1.00 94.75 111 PHE A O 1
ATOM 939 N N . TYR A 1 112 ? 4.529 -0.215 6.736 1.00 94.69 112 TYR A N 1
ATOM 940 C CA . TYR A 1 112 ? 5.054 0.470 7.903 1.00 94.69 112 TYR A CA 1
ATOM 941 C C . TYR A 1 112 ? 3.976 1.380 8.472 1.00 94.69 112 TYR A C 1
ATOM 943 O O . TYR A 1 112 ? 3.314 2.105 7.734 1.00 94.69 112 TYR A O 1
ATOM 951 N N . TRP A 1 113 ? 3.809 1.326 9.780 1.00 92.75 113 TRP A N 1
ATOM 952 C CA . TRP A 1 113 ? 2.941 2.201 10.551 1.00 92.75 113 TRP A CA 1
ATOM 953 C C . TRP A 1 113 ? 3.793 3.263 11.248 1.00 92.75 113 TRP A C 1
ATOM 955 O O . TRP A 1 113 ? 4.922 2.980 11.653 1.00 92.75 113 TRP A O 1
ATOM 965 N N . GLU A 1 114 ? 3.279 4.480 11.418 1.00 83.62 114 GLU A N 1
ATOM 966 C CA . GLU A 1 114 ? 4.007 5.574 12.086 1.00 83.62 114 GLU A CA 1
ATOM 967 C C . GLU A 1 114 ? 4.505 5.216 13.503 1.00 83.62 114 GLU A C 1
ATOM 969 O O . GLU A 1 114 ? 5.537 5.720 13.947 1.00 83.62 114 GLU A O 1
ATOM 974 N N . PHE A 1 115 ? 3.834 4.276 14.176 1.00 83.38 115 PHE A N 1
ATOM 975 C CA . PHE A 1 115 ? 4.205 3.784 15.505 1.00 83.38 115 PHE A CA 1
ATOM 976 C C . PHE A 1 115 ? 5.055 2.502 15.495 1.00 83.38 115 PHE A C 1
ATOM 978 O O . PHE A 1 115 ? 5.384 1.994 16.562 1.00 83.38 115 PHE A O 1
ATOM 985 N N . ASP A 1 116 ? 5.476 1.972 14.341 1.00 79.06 116 ASP A N 1
ATOM 986 C CA . ASP A 1 116 ? 6.295 0.743 14.292 1.00 79.06 116 ASP A CA 1
ATOM 987 C C . ASP A 1 116 ? 7.642 0.869 15.026 1.00 79.06 116 ASP A C 1
ATOM 989 O O . ASP A 1 116 ? 8.207 -0.132 15.464 1.00 79.06 116 ASP A O 1
ATOM 993 N N . ASN A 1 117 ? 8.160 2.093 15.164 1.00 63.75 117 ASN A N 1
ATOM 994 C CA . ASN A 1 117 ? 9.400 2.379 15.890 1.00 63.75 117 ASN A CA 1
ATOM 995 C C . ASN A 1 117 ? 9.163 2.814 17.345 1.00 63.75 117 ASN A C 1
ATOM 997 O O . ASN A 1 117 ? 10.126 3.108 18.056 1.00 63.75 117 ASN A O 1
ATOM 1001 N N . TYR A 1 118 ? 7.907 2.874 17.796 1.00 62.88 118 TYR A N 1
ATOM 1002 C CA . TYR A 1 118 ? 7.588 3.157 19.189 1.00 62.88 118 TYR A CA 1
ATOM 1003 C C . TYR A 1 118 ? 7.855 1.896 20.017 1.00 62.88 118 TYR A C 1
ATOM 1005 O O . TYR A 1 118 ? 7.021 0.999 20.125 1.00 62.88 118 TYR A O 1
ATOM 1013 N N . VAL A 1 119 ? 9.056 1.811 20.587 1.00 49.03 119 VAL A N 1
ATOM 1014 C CA . VAL A 1 119 ? 9.331 0.894 21.698 1.00 49.03 119 VAL A CA 1
ATOM 1015 C C . VAL A 1 119 ? 8.737 1.543 22.958 1.00 49.03 119 VAL A C 1
ATOM 1017 O O . VAL A 1 119 ? 9.106 2.688 23.230 1.00 49.03 119 VAL A O 1
ATOM 1020 N N . PRO A 1 120 ? 7.806 0.889 23.681 1.00 52.97 120 PRO A N 1
ATOM 1021 C CA . PRO A 1 120 ? 7.268 1.412 24.938 1.00 52.97 120 PRO A CA 1
ATOM 1022 C C . PRO A 1 120 ? 8.344 1.667 25.997 1.00 52.97 120 PRO A C 1
ATOM 1024 O O . PRO A 1 120 ? 9.312 0.871 26.061 1.00 52.97 120 PRO A O 1
#

Secondary structure (DSSP, 8-state):
--EEEEEEEGGG-BSTT------S--EEEEEEEEEETTEEEEEEEEEE----TTTPEEEETTTTEEEEETTEEEESS--HHHHHHHHHHHHHHHHTT--TTHHHHHHTTTSEETTTT---

Sequence (120 aa):
MVSIQHIYFGDHQSFDDFEFESIDYFVLTVNLLLGNEQGSNIFYFDVTNDYRPSSDRIMIKNYDIYFRKKAIFVMKSFDKYILLNFINALIEEKSIDKTESEIPHSLSNYFYWEFDNYVP

Radius of gyration: 14.26 Å; chains: 1; bounding box: 28×32×43 Å

Organ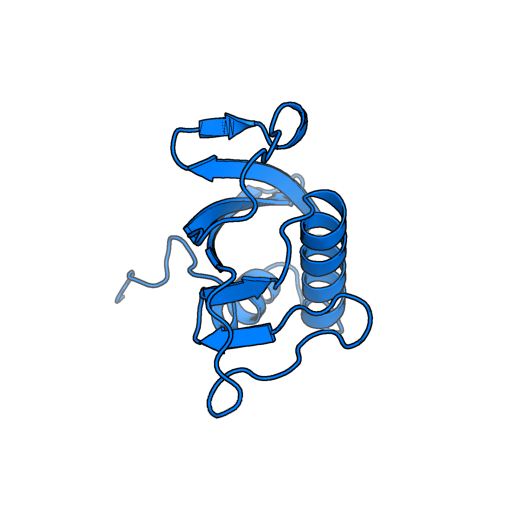ism: NCBI:txid1354303

Foldseek 3Di:
DKDWPAKAKPPRHGLVPDDDPDLDWDKIKIWTWIDDPVGTWIWIAIEILPDDPVQWDDPDPVLCWTQRAARYIYHVDDDSVSVNVVVVVQLVVLPVPDDPVCSVVSCSRRTPTPCPPVDD

InterPro domains:
  IPR028964 Immunity protein 8 [PF15586] (5-118)

=== Feature glossary ===
Feature key, reading from the visual/contextual features back to the raw sequence:

Rendered structure images. Structure images are PyMOL renders from six orthogonal camera directions. Cartoon representation draws helices as coils and strands as arrows; sticks shows the backbone as bonds; surface shows the solvent-excluded envelope. Rainbow coloring maps sequence position to hue (blue→red, N→C); chain coloring assigns a distinct color per polypeptide.

Contact-map, Ramachandran, and PAE plots. Three diagnostic plots accompany the record. The Cα contact map visualizes the tertiary structure as a 2D adjacency matrix (8 Å cutoff, sequence-local contacts suppressed). The Ramachandran plot shows the distribution of backbone (φ, ψ) torsions, with points in the α and β basins reflecting secondary structure content. The PAE plot shows AlphaFold's inter-residue confidence as a color matrix.

InterPro / GO / CATH / organism. The annotation block draws on four external resources. InterPro: which protein families and domains the sequence belongs to. GO: standardized terms for what the protein does, what process it participates in, and where in the cell it acts. CATH: which structural fold it has in the CATH hierarchy. Organism: the species of origin.

Nearest PDB structures. Structural nearest neighbors (via Foldseek easy-search vs the PDB). Reported per hit: target PDB id, E-value, and alignment TM-score. A TM-score above ~0.5 is the conventional threshold for 'same fold'.

Predicted aligned error. Predicted aligned error is AlphaFold's pairwise confidence. Unlike pLDDT (per-residue), PAE is per-residue-pair and captures whether two parts of the structure are correctly placed relative to each other. Units are ångströms of expected positional error.

Solvent-accessible surface area. SASA measures how much of the protein is reachable by solvent. It is computed by rolling a water-sized probe over the atomic surface and summing the exposed area (Å²). Per-residue SASA distinguishes core (buried, low SASA) from surface (exposed, high SASA) residues; total SASA is a whole-molecule size measure.

B-factor. Crystallographic B-factors measure how much each atom's electron density is smeared out, in Å². They rise in mobile loops and surface residues and fall in the buried interior. In AlphaFold models this column is repurposed to hold pLDDT instead.

pLDDT. For AlphaFold models, the B-factor field carries pLDDT — the model's own estimate of local accuracy on a 0–100 scale. Regions with pLDDT<50 should be treated as essentially unmodeled; they often correspond to intrinsically disordered segments.

Backbone torsions (φ/ψ). φ (phi) and ψ (psi) are the two rotatable backbone dihedrals per residue: φ is the C(i-1)–N–Cα–C torsion, ψ is the N–Cα–C–N(i+1) torsion, both in degrees on (−180°, 180°]. α-helical residues cluster near (−60°, −45°); β-strand residues near (−120°, +130°). A Ramachandran plot is simply a scatter of (φ, ψ) for every residue.

Radius of gyration, Cα contacts, bounding box. Radius of gyration (Rg) is the root-mean-square distance of Cα atoms from their centroid — a single number for overall size and compactness. A globular domain of N residues has Rg ≈ 2.2·N^0.38 Å; an extended or disordered chain has a much larger Rg. The Cα contact count is the number of residue pairs whose Cα atoms are within 8 Å and are more than four positions apart in sequence — a standard proxy for tertiary packing density. The bounding box is the smallest axis-aligned box enclosing all Cα atoms.

Secondary structure (3-state, P-SEA). Three-state secondary structure (P-SEA) collapses the eight DSSP classes into helix (a), strand (b), and coil (c). P-SEA assigns these from Cα geometry alone — distances and angles — without requiring backbone oxygens, so it works on any Cα trace.

Secondary structure (8-state, DSSP). Secondary structure is the local, repeating backbone conformation. DSSP classifies it into eight states by reading the hydrogen-bond network: three helix types (H, G, I), two β types (E, B), two non-regular types (T, S), and unstructured coil (-).

Foldseek 3Di. The Foldseek 3Di string encodes local tertiary geometry as a 20-letter alphabet — one character per residue — derived from the relative positions of nearby Cα atoms. Unlike the amino-acid sequence, 3Di is a direct function of the 3D structure, so two proteins with the same fold have similar 3Di strings even at low sequence identity.

mmCIF coordinates. Structure coordinates are given as an mmCIF _atom_site loop: one row per atom with element, residue name, chain id, sequence number, and x/y/z position in Å. Only the four main-chain atoms per residue are included here; side chains are omitted to keep the record compact.

Sequence. This is the polypeptide sequence — one letter per residue, N-terminus first. Length ranges from a few dozen residues for small domains to over a thousand for large multi-domain proteins.